Protein AF-A0A355CBC0-F1 (afdb_monomer)

Radius of gyration: 9.09 Å; Cα contacts (8 Å, |Δi|>4): 45; chains: 1; bounding box: 24×14×21 Å

Sequence (33 aa):
RAYHKEMGCVCYENESMGLYFIVDPDGYWIEIL

pLDDT: mean 83.68, std 6.18, range [61.5, 91.31]

Solvent-accessible surface area (backbone atoms only — not comparable to full-atom values): 2102 Å² total; per-residue (Å²): 112,70,70,48,57,75,69,64,36,56,77,45,74,40,76,94,78,59,36,34,29,33,50,48,97,89,69,49,78,44,83,43,120

Mean predicted aligned error: 4.27 Å

Nearest PDB structures (foldseek):
  2m0o-assembly1_A  TM=7.681E-01  e=4.561E+00  Homo sapiens
  5xfr-assembly1_B  TM=7.073E-01  e=3.710E+00  Homo sapiens
  2n49-assembly1_A  TM=7.822E-01  e=5.608E+00  Pectobacterium atrosepticum SCRI1043
  7xbk-assembly1_G  TM=5.377E-01  e=1.739E+00  Homo sapiens
  5jwb-assembly1_A  TM=9.365E-01  e=9.728E+00  Plasmodium falciparum 3D7

Secondary structure (DSSP, 8-state):
-HHHHHTT-EEEEETTTTEEEEE-TT--EEEE-

Struc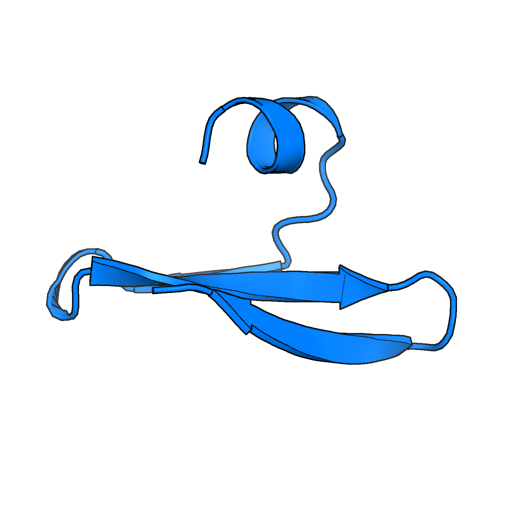ture (mmCIF, N/CA/C/O backbone):
data_AF-A0A355CBC0-F1
#
_entry.id   AF-A0A355CBC0-F1
#
loop_
_atom_site.group_PDB
_atom_site.id
_atom_site.type_symbol
_atom_site.label_atom_id
_atom_site.label_alt_id
_atom_site.label_comp_id
_atom_site.label_asym_id
_atom_site.label_entity_id
_atom_site.label_seq_id
_atom_site.pdbx_PDB_ins_code
_atom_site.Cartn_x
_atom_site.Cartn_y
_atom_site.Cartn_z
_atom_site.occupancy
_atom_site.B_iso_or_equiv
_atom_site.auth_seq_id
_atom_site.auth_comp_id
_atom_site.auth_asym_id
_atom_site.auth_atom_id
_atom_site.pdbx_PDB_model_num
ATOM 1 N N . ARG A 1 1 ? -2.413 8.149 -0.842 1.00 61.50 1 ARG A N 1
ATOM 2 C CA . ARG A 1 1 ? -3.403 7.092 -1.174 1.00 61.50 1 ARG A CA 1
ATOM 3 C C . ARG A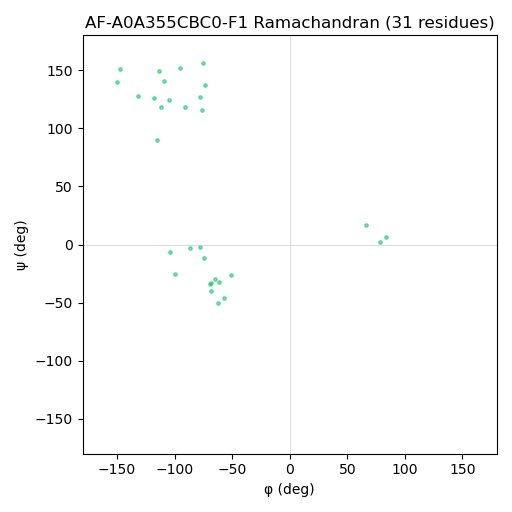 1 1 ? -3.633 6.925 -2.681 1.00 61.50 1 ARG A C 1
ATOM 5 O O . ARG A 1 1 ? -3.410 5.821 -3.149 1.00 61.50 1 ARG A O 1
ATOM 12 N N . ALA A 1 2 ? -4.032 7.957 -3.443 1.00 70.31 2 ALA A N 1
ATOM 13 C CA . ALA A 1 2 ? -4.380 7.801 -4.871 1.00 70.31 2 ALA A CA 1
ATOM 14 C C . ALA A 1 2 ? -3.212 7.322 -5.763 1.00 70.31 2 ALA A C 1
ATOM 16 O O . ALA A 1 2 ? -3.352 6.299 -6.422 1.00 70.31 2 ALA A O 1
ATOM 17 N N . TYR A 1 3 ? -2.041 7.969 -5.684 1.00 75.88 3 TYR A N 1
ATOM 18 C CA . TYR A 1 3 ? -0.849 7.576 -6.458 1.00 75.88 3 TYR A CA 1
ATOM 19 C C . TYR A 1 3 ? -0.413 6.123 -6.210 1.00 75.88 3 TYR A C 1
ATOM 21 O O . TYR A 1 3 ? -0.172 5.372 -7.147 1.00 75.88 3 TYR A O 1
ATOM 29 N N . HIS A 1 4 ? -0.368 5.695 -4.944 1.00 77.44 4 HIS A N 1
ATOM 30 C CA . HIS A 1 4 ? 0.062 4.338 -4.589 1.00 77.44 4 HIS A CA 1
ATOM 31 C C . HIS A 1 4 ? -0.940 3.262 -5.032 1.00 77.44 4 HIS A C 1
ATOM 33 O O . HIS A 1 4 ? -0.526 2.170 -5.420 1.00 77.44 4 HIS A O 1
ATOM 39 N N . LYS A 1 5 ? -2.248 3.569 -5.002 1.00 72.94 5 LYS A N 1
ATOM 40 C CA . LYS A 1 5 ? -3.292 2.672 -5.524 1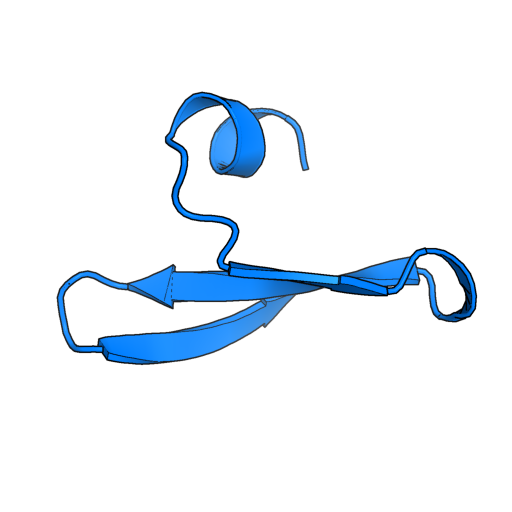.00 72.94 5 LYS A CA 1
ATOM 41 C C . LYS A 1 5 ? -3.224 2.553 -7.046 1.00 72.94 5 LYS A C 1
ATOM 43 O O . LYS A 1 5 ? -3.367 1.450 -7.556 1.00 72.94 5 LYS A O 1
ATOM 48 N N . GLU A 1 6 ? -2.962 3.647 -7.756 1.00 82.00 6 GLU A N 1
ATOM 49 C CA . GLU A 1 6 ? -2.834 3.641 -9.220 1.00 82.00 6 GLU A CA 1
ATOM 50 C C . GLU A 1 6 ? -1.583 2.887 -9.697 1.00 82.00 6 GLU A C 1
ATOM 52 O O . GLU A 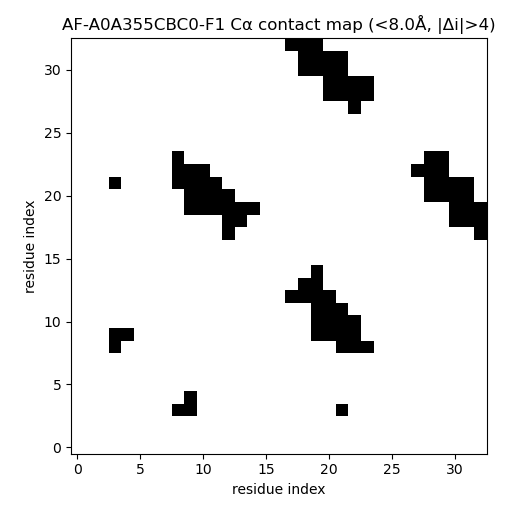1 6 ? -1.624 2.195 -10.709 1.00 82.00 6 GLU A O 1
ATOM 57 N N . MET A 1 7 ? -0.499 2.932 -8.920 1.00 82.69 7 MET A N 1
ATOM 58 C CA . MET A 1 7 ? 0.715 2.153 -9.184 1.00 82.69 7 MET A CA 1
ATOM 59 C C . MET A 1 7 ? 0.584 0.654 -8.861 1.00 82.69 7 MET A C 1
ATOM 61 O O . MET A 1 7 ? 1.475 -0.117 -9.206 1.00 82.69 7 MET A O 1
ATOM 65 N N . GLY A 1 8 ? -0.483 0.225 -8.176 1.00 79.00 8 GLY A N 1
ATOM 66 C CA . GLY A 1 8 ? -0.649 -1.171 -7.757 1.00 79.00 8 GLY A CA 1
ATOM 67 C C . GLY A 1 8 ? 0.374 -1.647 -6.715 1.00 79.00 8 GLY A C 1
ATOM 68 O O . GLY A 1 8 ? 0.519 -2.847 -6.512 1.00 79.00 8 GLY A O 1
ATOM 69 N N . CYS A 1 9 ? 1.077 -0.728 -6.044 1.00 81.38 9 CYS A N 1
ATOM 70 C CA . CYS A 1 9 ? 2.120 -1.054 -5.060 1.00 81.38 9 CYS A CA 1
ATOM 71 C C . CYS A 1 9 ? 1.574 -1.277 -3.641 1.00 81.38 9 CYS A C 1
ATOM 73 O O . CYS A 1 9 ? 2.342 -1.577 -2.730 1.00 81.38 9 CYS A O 1
ATOM 75 N N . VAL A 1 10 ? 0.265 -1.101 -3.430 1.00 85.31 10 VAL A N 1
ATOM 76 C CA . VAL A 1 10 ? -0.387 -1.332 -2.133 1.00 85.31 10 VAL A CA 1
ATOM 77 C C . VAL A 1 10 ? -0.550 -2.832 -1.913 1.00 85.31 10 VAL A C 1
ATOM 79 O O . VAL A 1 10 ? -1.285 -3.492 -2.642 1.00 85.31 10 VAL A O 1
ATOM 82 N N . CYS A 1 11 ? 0.118 -3.361 -0.892 1.00 86.88 11 CYS A N 1
ATOM 83 C CA . CYS A 1 11 ? 0.087 -4.781 -0.542 1.00 86.88 11 CYS A CA 1
ATOM 84 C C . CYS A 1 11 ? -0.876 -5.093 0.615 1.00 86.88 11 CYS A C 1
ATOM 86 O O . CYS A 1 11 ? -1.391 -6.207 0.695 1.00 86.88 11 CYS A O 1
ATOM 88 N N . TYR A 1 12 ? -1.157 -4.122 1.489 1.00 87.88 12 TYR A N 1
ATOM 89 C CA . TYR A 1 12 ? -2.095 -4.281 2.601 1.00 87.88 12 TYR A CA 1
ATOM 90 C C . TYR A 1 12 ? -2.763 -2.947 2.948 1.00 87.88 12 TYR A C 1
ATOM 92 O O . TYR A 1 12 ? -2.105 -1.912 2.970 1.00 87.88 12 TYR A O 1
ATOM 100 N N . GLU A 1 13 ? -4.059 -2.954 3.255 1.00 88.25 13 GLU A N 1
ATOM 101 C CA . GLU A 1 13 ? -4.799 -1.776 3.720 1.00 88.25 13 GLU A CA 1
ATOM 102 C C . GLU A 1 13 ? -5.614 -2.161 4.958 1.00 88.25 13 GLU A C 1
ATO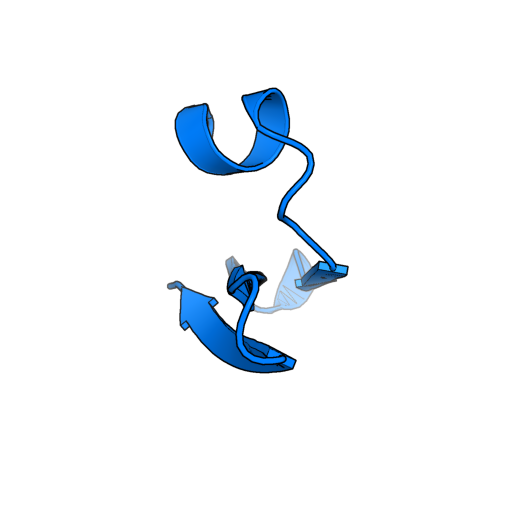M 104 O O . GLU A 1 13 ? -6.361 -3.137 4.944 1.00 88.25 13 GLU A O 1
ATOM 109 N N . ASN A 1 14 ? -5.459 -1.397 6.039 1.00 85.75 14 ASN A N 1
ATOM 110 C CA . ASN A 1 14 ? -6.266 -1.516 7.244 1.00 85.75 14 ASN A CA 1
ATOM 111 C C . ASN A 1 14 ? -7.086 -0.240 7.427 1.00 85.75 14 ASN A C 1
ATOM 113 O O . ASN A 1 14 ? -6.668 0.712 8.089 1.00 85.75 14 ASN A O 1
ATOM 117 N N . GLU A 1 15 ? -8.287 -0.239 6.855 1.00 84.25 15 GLU A N 1
ATOM 118 C CA . GLU A 1 15 ? -9.210 0.894 6.934 1.00 84.25 15 GLU A CA 1
ATOM 119 C C . GLU A 1 15 ? -9.627 1.220 8.373 1.00 84.25 15 GLU A C 1
ATOM 121 O O . GLU 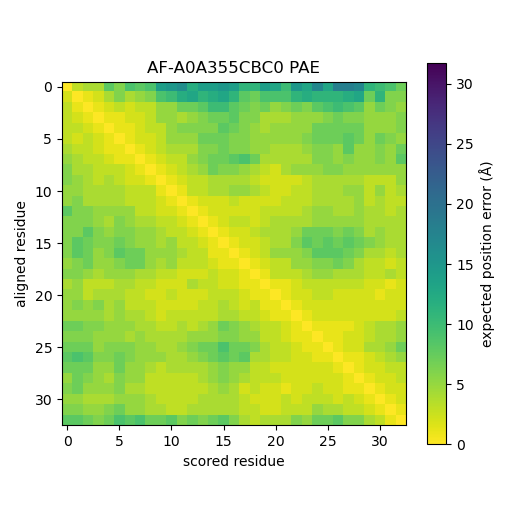A 1 15 ? -9.795 2.391 8.702 1.00 84.25 15 GLU A O 1
ATOM 126 N N . SER A 1 16 ? -9.711 0.215 9.253 1.00 87.81 16 SER A N 1
ATOM 127 C CA . SER A 1 16 ? -10.093 0.411 10.657 1.00 87.81 16 SER A CA 1
ATOM 128 C C . SER A 1 16 ? -9.074 1.240 11.437 1.00 87.81 16 SER A C 1
ATOM 130 O O . SER A 1 16 ? -9.450 1.900 12.403 1.00 87.81 16 SER A O 1
ATOM 132 N N . MET A 1 17 ? -7.798 1.178 11.052 1.00 84.50 17 MET A N 1
ATOM 133 C CA . MET A 1 17 ? -6.724 1.963 11.665 1.00 84.50 17 MET A CA 1
ATOM 134 C C . MET A 1 17 ? -6.291 3.153 10.794 1.00 84.50 17 MET A C 1
ATOM 136 O O . MET A 1 17 ? -5.481 3.961 11.233 1.00 84.50 17 MET A O 1
ATOM 140 N N . GLY A 1 18 ? -6.812 3.270 9.568 1.00 85.06 18 GLY A N 1
ATOM 141 C CA . GLY A 1 18 ? -6.425 4.302 8.602 1.00 85.06 18 GLY A CA 1
ATOM 142 C C . GLY A 1 18 ? -5.103 4.041 7.867 1.00 85.06 18 GLY A C 1
ATOM 143 O O . GLY A 1 18 ? -4.726 4.842 7.017 1.00 85.06 18 GLY A O 1
ATOM 144 N N . LEU A 1 19 ? -4.446 2.909 8.117 1.00 86.44 19 LEU A N 1
ATOM 145 C CA . LEU A 1 19 ? -3.083 2.602 7.669 1.00 86.44 19 LEU A CA 1
ATOM 146 C C . LEU A 1 19 ? -3.090 1.806 6.360 1.00 86.44 19 LEU A C 1
ATOM 148 O O . LEU A 1 19 ? -3.998 1.007 6.119 1.00 86.44 19 LEU A O 1
ATOM 152 N N . TYR A 1 20 ? -2.042 1.936 5.552 1.00 88.62 20 TYR A N 1
ATOM 153 C CA . TYR A 1 20 ? -1.796 1.024 4.434 1.00 88.62 20 TYR A CA 1
ATOM 154 C C . TYR A 1 20 ? -0.301 0.831 4.192 1.00 88.62 20 TYR A C 1
ATOM 156 O O . TYR A 1 20 ? 0.506 1.715 4.461 1.00 88.62 20 TYR A O 1
ATOM 164 N N . PHE A 1 21 ? 0.063 -0.339 3.681 1.00 90.44 21 PHE A N 1
ATOM 165 C CA . PHE A 1 21 ? 1.437 -0.715 3.386 1.00 90.44 21 PHE A CA 1
ATOM 166 C C . PHE A 1 21 ? 1.642 -0.753 1.885 1.00 90.44 21 PHE A C 1
ATOM 168 O O . PHE A 1 21 ? 0.780 -1.213 1.125 1.00 90.44 21 PHE A O 1
ATOM 175 N N . ILE A 1 22 ? 2.811 -0.283 1.477 1.00 91.31 22 ILE A N 1
ATOM 176 C CA . ILE A 1 22 ? 3.315 -0.464 0.125 1.00 91.31 22 ILE A CA 1
ATOM 177 C C . ILE A 1 22 ? 4.550 -1.353 0.169 1.00 91.31 22 ILE A C 1
ATOM 179 O O . ILE A 1 22 ? 5.295 -1.345 1.154 1.00 91.31 22 ILE A O 1
ATOM 183 N N . VAL A 1 23 ? 4.752 -2.116 -0.901 1.00 88.69 23 VAL A N 1
ATOM 184 C CA . VAL A 1 23 ? 5.996 -2.849 -1.116 1.00 88.69 23 VAL A CA 1
ATOM 185 C C . VAL A 1 23 ? 6.806 -2.123 -2.182 1.00 88.69 23 VAL A C 1
ATOM 187 O O . VAL A 1 23 ? 6.307 -1.846 -3.275 1.00 88.69 23 VAL A O 1
ATOM 190 N N . ASP A 1 24 ? 8.037 -1.765 -1.840 1.00 86.38 24 ASP A N 1
ATOM 191 C CA . ASP A 1 24 ? 9.006 -1.259 -2.812 1.00 86.38 24 ASP A CA 1
ATOM 192 C C . ASP A 1 24 ? 9.552 -2.429 -3.665 1.00 86.38 24 ASP A C 1
ATOM 194 O O . ASP A 1 24 ? 9.508 -3.575 -3.201 1.00 86.38 24 AS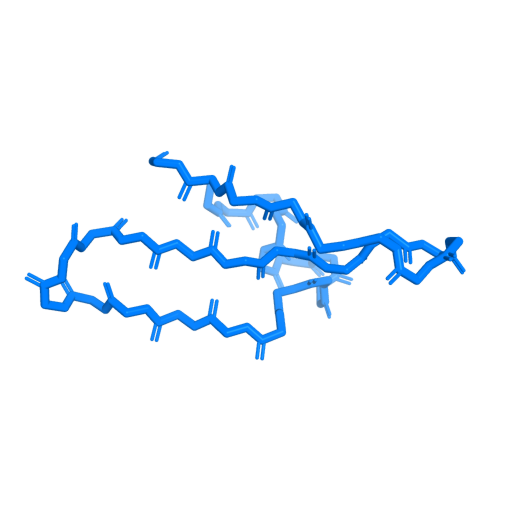P A O 1
ATOM 198 N N . PRO A 1 25 ? 10.063 -2.211 -4.894 1.00 84.88 25 PRO A N 1
ATOM 199 C CA . PRO A 1 25 ? 10.722 -3.255 -5.684 1.00 84.88 25 PRO A CA 1
ATOM 200 C C . PRO A 1 25 ? 11.831 -4.028 -4.954 1.00 84.88 25 PRO A C 1
ATOM 202 O O . PRO A 1 25 ? 12.051 -5.196 -5.271 1.00 84.88 25 PRO A O 1
ATOM 205 N N . ASP A 1 26 ? 12.474 -3.424 -3.950 1.00 87.75 26 ASP A N 1
ATOM 206 C CA . ASP A 1 26 ? 13.469 -4.089 -3.097 1.00 87.75 26 ASP A CA 1
ATOM 207 C C . ASP A 1 26 ? 12.848 -5.009 -2.019 1.00 87.75 26 ASP A C 1
ATOM 209 O O . ASP A 1 26 ? 13.559 -5.664 -1.255 1.00 87.75 26 ASP A O 1
ATOM 213 N N . GLY A 1 27 ? 11.516 -5.085 -1.938 1.00 83.12 27 GLY A N 1
ATOM 214 C CA . GLY A 1 27 ? 10.782 -5.945 -1.006 1.00 83.12 27 GLY A CA 1
ATOM 215 C C . GLY A 1 27 ? 10.595 -5.355 0.393 1.00 83.12 27 GLY A C 1
ATOM 216 O O . GLY A 1 27 ? 10.090 -6.044 1.283 1.00 83.12 27 GLY A O 1
ATOM 217 N N . TYR A 1 28 ? 10.972 -4.093 0.611 1.00 87.88 28 TYR A N 1
ATOM 218 C CA . TYR A 1 28 ? 10.737 -3.413 1.883 1.00 87.88 28 TYR A CA 1
ATOM 219 C C . TYR A 1 28 ? 9.266 -3.052 2.057 1.00 87.88 28 TYR A C 1
ATOM 221 O O . TYR A 1 28 ? 8.608 -2.558 1.141 1.00 87.88 28 TYR A O 1
ATOM 229 N N . TRP A 1 29 ? 8.773 -3.277 3.272 1.00 88.88 29 TRP A N 1
ATOM 230 C CA . TRP A 1 29 ? 7.430 -2.890 3.677 1.00 88.88 29 TRP A CA 1
ATOM 231 C C . TRP A 1 29 ? 7.484 -1.494 4.265 1.00 88.88 29 TRP A C 1
ATOM 233 O O . TRP A 1 29 ? 8.157 -1.259 5.269 1.00 88.88 29 TRP A O 1
ATOM 243 N N . ILE A 1 30 ? 6.769 -0.576 3.630 1.00 87.06 30 ILE A N 1
ATOM 244 C CA . ILE A 1 30 ? 6.698 0.813 4.061 1.00 87.06 30 ILE A CA 1
ATOM 245 C C . ILE A 1 30 ? 5.279 1.066 4.559 1.00 87.06 30 ILE A C 1
ATOM 247 O O . ILE A 1 30 ? 4.314 0.924 3.806 1.00 87.06 30 ILE A O 1
ATOM 251 N N . GLU A 1 31 ? 5.164 1.416 5.839 1.00 87.69 31 GLU A N 1
ATOM 252 C CA . GLU A 1 31 ? 3.909 1.839 6.459 1.00 87.69 31 GLU A CA 1
ATOM 253 C C . GLU A 1 31 ? 3.609 3.289 6.071 1.00 87.69 31 GLU A C 1
ATOM 255 O O . GLU A 1 31 ? 4.445 4.177 6.251 1.00 87.69 31 GLU A O 1
ATOM 260 N N . ILE A 1 32 ? 2.412 3.531 5.540 1.00 82.38 32 ILE A N 1
ATOM 261 C CA . ILE A 1 32 ? 1.922 4.866 5.210 1.00 82.38 32 ILE A CA 1
ATOM 262 C C . ILE A 1 32 ? 0.673 5.167 6.049 1.00 82.38 32 ILE A C 1
ATOM 264 O O . ILE A 1 32 ? -0.303 4.407 6.026 1.00 82.38 32 ILE A O 1
ATOM 268 N N . LEU A 1 33 ? 0.722 6.299 6.761 1.00 81.00 33 LEU A N 1
ATOM 269 C CA . LEU A 1 33 ? -0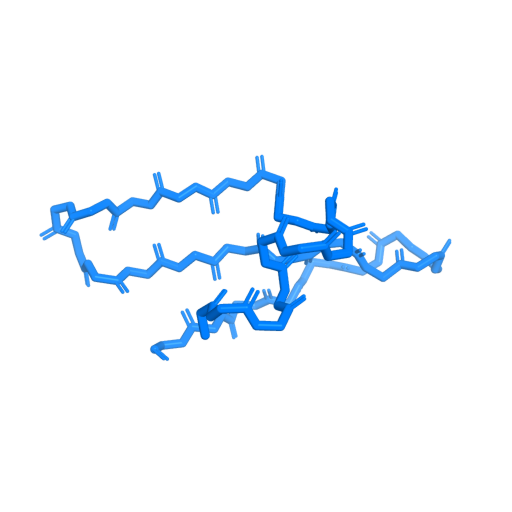.376 6.884 7.543 1.00 81.00 33 LEU A CA 1
ATOM 270 C C . LEU A 1 33 ? -1.327 7.715 6.663 1.00 81.00 33 LEU A C 1
ATOM 272 O O . LEU A 1 33 ? -0.857 8.342 5.681 1.00 81.00 33 LEU A O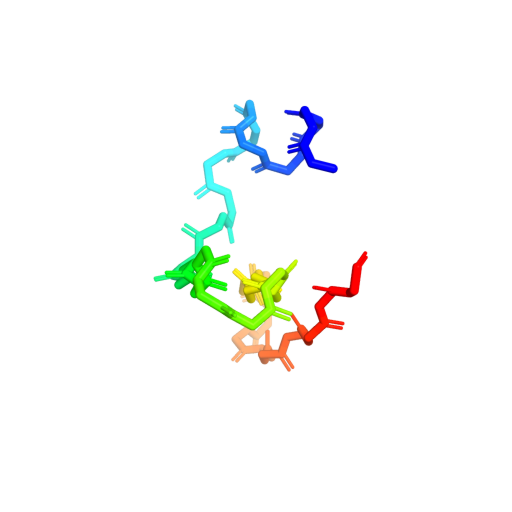 1
#

Foldseek 3Di:
DVVQVVVVQWPADDVVVRWTWGQDPVRDTDIDD